Protein AF-A0A8J7WWV4-F1 (afdb_monomer_lite)

Secondary structure (DSSP, 8-state):
--SBSSHHHHHHHHHHHT-SS----PPPSBSSHHHHHHHHHHHHTT----TTEEEEEEEEE-SSGGGGHHHHHHHHHHHHTTT-EEEEEEESSS-HHHHHHHHHHTT-SEEEEEE-SSS--HHIIIIIT-SSTTSHHHHHHHTT-EEEE----GGGSHHHHHHHHHHHHHHHHTS-----

Structure (mmCIF, N/CA/C/O backbone):
data_AF-A0A8J7WWV4-F1
#
_entry.id   AF-A0A8J7WWV4-F1
#
loop_
_atom_site.group_PDB
_atom_site.id
_atom_site.type_symbol
_atom_site.label_atom_id
_atom_site.label_alt_id
_atom_site.label_comp_id
_atom_site.label_asym_id
_atom_site.label_entity_id
_atom_site.label_seq_id
_atom_site.pdbx_PDB_ins_code
_atom_site.Cartn_x
_atom_site.Cartn_y
_atom_site.Cartn_z
_atom_site.occupancy
_atom_site.B_iso_or_equiv
_atom_site.auth_seq_id
_atom_site.auth_comp_id
_atom_site.auth_asym_id
_atom_site.auth_atom_id
_atom_site.pdbx_PDB_model_num
ATOM 1 N N . LEU A 1 1 ? 13.453 -0.220 -6.670 1.00 90.88 1 LEU A N 1
ATOM 2 C CA . LEU A 1 1 ? 12.107 -0.828 -6.636 1.00 90.88 1 LEU A CA 1
ATOM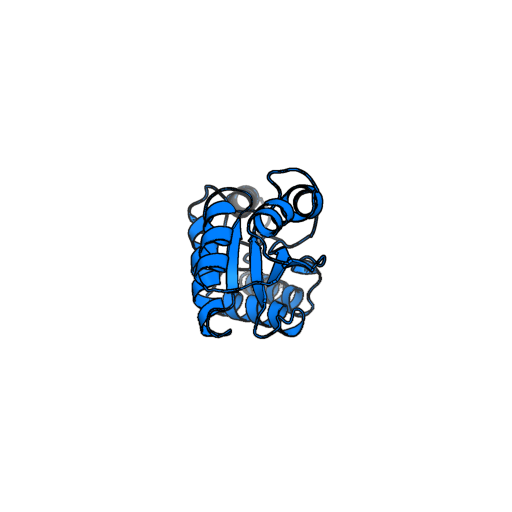 3 C C . LEU A 1 1 ? 11.209 0.203 -5.989 1.00 90.88 1 LEU A C 1
ATOM 5 O O . LEU A 1 1 ? 11.528 0.616 -4.883 1.00 90.88 1 LEU A O 1
ATOM 9 N N . HIS A 1 2 ? 10.194 0.682 -6.698 1.00 94.00 2 HIS A N 1
ATOM 10 C CA . HIS A 1 2 ? 9.292 1.722 -6.204 1.00 94.00 2 HIS A CA 1
ATOM 11 C C . HIS A 1 2 ? 7.876 1.162 -6.137 1.00 94.00 2 HIS A C 1
ATOM 13 O O . HIS A 1 2 ? 7.533 0.260 -6.902 1.00 94.00 2 HIS A O 1
ATOM 19 N N . LEU A 1 3 ? 7.064 1.699 -5.229 1.00 93.19 3 LEU A N 1
ATOM 20 C CA . LEU A 1 3 ? 5.656 1.329 -5.131 1.00 93.19 3 LEU A CA 1
ATOM 21 C C . LEU A 1 3 ? 4.832 1.974 -6.253 1.00 93.19 3 LEU A C 1
ATOM 23 O O . LEU A 1 3 ? 3.992 1.317 -6.847 1.00 93.19 3 LEU A O 1
ATOM 27 N N . VAL A 1 4 ? 5.094 3.245 -6.556 1.00 94.44 4 VAL A N 1
ATOM 28 C CA . VAL A 1 4 ? 4.308 4.069 -7.487 1.00 94.44 4 VAL A CA 1
ATOM 29 C C . VAL A 1 4 ? 5.219 4.878 -8.414 1.00 94.44 4 VAL A C 1
ATOM 31 O O . VAL A 1 4 ? 6.386 5.120 -8.091 1.00 94.44 4 VAL A O 1
ATOM 34 N N . CYS A 1 5 ? 4.674 5.354 -9.536 1.00 94.25 5 CYS A N 1
ATOM 35 C CA . CYS A 1 5 ? 5.305 6.330 -10.436 1.00 94.25 5 CYS A CA 1
ATOM 36 C C . CYS A 1 5 ? 5.295 7.745 -9.819 1.00 94.25 5 CYS A C 1
ATOM 38 O O . CYS A 1 5 ? 4.566 8.633 -10.259 1.00 94.25 5 CYS A O 1
ATOM 40 N N . GLY A 1 6 ? 6.029 7.920 -8.718 1.00 93.44 6 GLY A N 1
ATOM 41 C CA . GLY A 1 6 ? 6.172 9.191 -8.001 1.00 93.44 6 GLY A CA 1
ATOM 42 C C . GLY A 1 6 ? 7.495 9.900 -8.280 1.00 93.44 6 GLY A C 1
ATOM 43 O O . GLY A 1 6 ? 8.278 9.480 -9.129 1.00 93.44 6 GLY A O 1
ATOM 44 N N . HIS A 1 7 ? 7.790 10.928 -7.480 1.00 94.31 7 HIS A N 1
ATOM 45 C CA . HIS A 1 7 ? 9.015 11.725 -7.604 1.00 94.31 7 HIS A CA 1
ATOM 46 C C . HIS A 1 7 ? 10.307 10.899 -7.658 1.00 94.31 7 HIS A C 1
ATOM 48 O O . HIS A 1 7 ? 11.237 11.260 -8.374 1.00 94.31 7 HIS A O 1
ATOM 54 N N . GLU A 1 8 ? 10.397 9.813 -6.892 1.00 92.69 8 GLU A N 1
ATOM 55 C CA . GLU A 1 8 ? 11.581 8.944 -6.863 1.00 92.69 8 GLU A CA 1
ATOM 56 C C . GLU A 1 8 ? 11.767 8.184 -8.181 1.00 92.69 8 GLU A C 1
ATOM 58 O O . GLU A 1 8 ? 12.882 8.089 -8.697 1.00 92.69 8 GLU A O 1
ATOM 63 N N . PHE A 1 9 ? 10.667 7.702 -8.764 1.00 95.31 9 PHE A N 1
ATOM 64 C CA . PHE A 1 9 ? 10.691 7.038 -10.061 1.00 95.31 9 PHE A CA 1
ATOM 65 C C . PHE A 1 9 ? 10.988 8.029 -11.190 1.00 95.31 9 PHE A C 1
ATOM 67 O O . PHE A 1 9 ? 11.812 7.735 -12.052 1.00 95.31 9 PHE A O 1
ATOM 74 N N . ASP A 1 10 ? 10.405 9.228 -11.152 1.00 95.25 10 ASP A N 1
ATOM 75 C CA . ASP A 1 10 ? 10.690 10.276 -12.138 1.00 95.25 10 ASP A CA 1
ATOM 76 C C . ASP A 1 10 ? 12.167 10.684 -12.128 1.00 95.25 10 ASP A C 1
ATOM 78 O O . ASP A 1 10 ? 12.786 10.807 -13.187 1.00 95.25 10 ASP A O 1
ATOM 82 N N . ARG A 1 11 ? 12.772 10.819 -10.937 1.00 95.25 11 ARG A N 1
ATOM 83 C CA . ARG A 1 11 ? 14.217 11.073 -10.805 1.00 95.25 11 ARG A CA 1
ATOM 84 C C . ARG A 1 11 ? 15.043 9.960 -11.442 1.00 95.25 11 ARG A C 1
ATOM 86 O O . ARG A 1 11 ? 15.965 10.259 -12.196 1.00 95.25 11 ARG A O 1
ATOM 93 N N . LEU A 1 12 ? 14.694 8.696 -11.189 1.00 94.44 12 LEU A N 1
ATOM 94 C CA . LEU A 1 12 ? 15.354 7.556 -11.828 1.00 94.44 12 LEU A CA 1
ATOM 95 C C . LEU A 1 12 ? 15.240 7.636 -13.358 1.00 94.44 12 LEU A C 1
ATOM 97 O O . LEU A 1 12 ? 16.230 7.454 -14.065 1.00 94.44 12 LEU A O 1
ATOM 101 N N . VAL A 1 13 ? 14.050 7.934 -13.878 1.00 93.94 13 VAL A N 1
ATOM 102 C CA . VAL A 1 13 ? 13.816 8.088 -15.318 1.00 93.94 13 VAL A CA 1
ATOM 103 C C . VAL A 1 13 ? 14.693 9.204 -15.899 1.00 93.94 13 VAL A C 1
ATOM 105 O O . VAL A 1 13 ? 15.297 9.022 -16.957 1.00 93.94 13 VAL A O 1
ATOM 108 N N . ASP A 1 14 ? 14.811 10.340 -15.216 1.00 94.06 14 ASP A N 1
ATOM 109 C CA . ASP A 1 14 ? 15.635 11.463 -15.666 1.00 94.06 14 ASP A CA 1
ATOM 110 C C . ASP A 1 14 ? 17.142 11.181 -15.597 1.00 94.06 14 ASP A C 1
ATOM 112 O O . ASP A 1 14 ? 17.885 11.573 -16.502 1.00 94.06 14 ASP A O 1
ATOM 116 N N . GLU A 1 15 ? 17.612 10.450 -14.587 1.00 92.38 15 GLU A N 1
ATOM 117 C CA . GLU A 1 15 ? 19.000 9.978 -14.519 1.00 92.38 15 GLU A CA 1
ATOM 118 C C . GLU A 1 15 ? 19.324 9.037 -15.685 1.00 92.38 15 GLU A C 1
ATOM 120 O O . GLU A 1 15 ? 20.340 9.195 -16.368 1.00 92.38 15 GLU A O 1
ATOM 125 N N . VAL A 1 16 ? 18.424 8.095 -15.969 1.00 91.00 16 VAL A N 1
ATOM 126 C CA . VAL A 1 16 ? 18.595 7.108 -17.038 1.00 91.00 16 VAL A CA 1
ATOM 127 C C . VAL A 1 16 ? 18.553 7.754 -18.426 1.00 91.00 16 VAL A C 1
ATOM 129 O O . VAL A 1 16 ? 19.351 7.378 -19.285 1.00 91.00 16 VAL A O 1
ATOM 132 N N . LYS A 1 17 ? 17.716 8.778 -18.654 1.00 88.75 17 LYS A N 1
ATOM 133 C CA . LYS A 1 17 ? 17.697 9.548 -19.919 1.00 88.75 17 LYS A CA 1
ATOM 134 C C . LYS A 1 17 ? 19.054 10.167 -20.265 1.00 88.75 17 LYS A C 1
ATOM 136 O O . LYS A 1 17 ? 19.357 10.351 -21.442 1.00 88.75 17 LYS A O 1
ATOM 141 N N . ASN A 1 18 ? 19.862 10.489 -19.256 1.00 88.50 18 ASN A N 1
ATOM 142 C CA . ASN A 1 18 ? 21.194 11.068 -19.430 1.00 88.50 18 ASN A CA 1
ATOM 143 C C . ASN A 1 18 ? 22.307 10.006 -19.526 1.00 88.50 18 ASN A C 1
ATOM 145 O O . ASN A 1 18 ? 23.484 10.351 -19.660 1.00 88.50 18 ASN A O 1
ATOM 149 N N . CYS A 1 19 ? 21.962 8.717 -19.470 1.00 87.62 19 CYS A N 1
ATOM 150 C CA . CYS A 1 19 ? 22.918 7.623 -19.557 1.00 87.62 19 CYS A CA 1
ATOM 151 C C . CYS A 1 19 ? 23.369 7.388 -21.007 1.00 87.62 19 CYS A C 1
ATOM 153 O O . CYS A 1 19 ? 22.569 7.342 -21.939 1.00 87.62 19 CYS A O 1
ATOM 155 N N . CYS A 1 20 ? 24.674 7.190 -21.208 1.00 88.62 20 CYS A N 1
ATOM 156 C CA . CYS A 1 20 ? 25.243 6.864 -22.520 1.00 88.62 20 CYS A CA 1
ATOM 157 C C . CYS A 1 20 ? 25.004 5.404 -22.941 1.00 88.62 20 CYS A C 1
ATOM 159 O O . CYS A 1 20 ? 25.248 5.041 -24.094 1.00 88.62 20 CYS A O 1
ATOM 161 N N . LEU A 1 21 ? 24.555 4.561 -22.007 1.00 88.31 21 LEU A N 1
ATOM 162 C CA . LEU A 1 21 ? 24.197 3.175 -22.263 1.00 88.31 21 LEU A CA 1
ATOM 163 C C . LEU A 1 21 ? 22.738 3.095 -22.700 1.00 88.31 21 LEU A C 1
ATOM 165 O O . LEU A 1 21 ? 21.866 3.772 -22.156 1.00 88.31 21 LEU A O 1
ATOM 169 N N . ARG A 1 22 ? 22.465 2.203 -23.654 1.00 86.31 22 ARG A N 1
ATOM 170 C CA . ARG A 1 22 ? 21.090 1.828 -23.967 1.00 86.31 22 ARG A CA 1
ATOM 171 C C . ARG A 1 22 ? 20.483 1.153 -22.741 1.00 86.31 22 ARG A C 1
ATOM 173 O O . ARG A 1 22 ? 21.023 0.165 -22.255 1.00 86.31 22 ARG A O 1
ATOM 180 N N . THR A 1 23 ? 19.369 1.690 -22.280 1.00 89.44 23 THR A N 1
ATOM 181 C CA . THR A 1 23 ? 18.697 1.293 -21.047 1.00 89.44 23 THR A CA 1
ATOM 182 C C . THR A 1 23 ? 17.199 1.166 -21.297 1.00 89.44 23 THR A C 1
ATOM 184 O O . THR A 1 23 ? 16.648 1.774 -22.216 1.00 89.44 23 THR A O 1
ATOM 187 N N . SER A 1 24 ? 16.553 0.348 -20.480 1.00 92.50 24 SER A N 1
ATOM 188 C CA . SER A 1 24 ? 15.107 0.265 -20.309 1.00 92.50 24 SER A CA 1
ATOM 189 C C . SER A 1 24 ? 14.827 0.198 -18.810 1.00 92.50 24 SER A C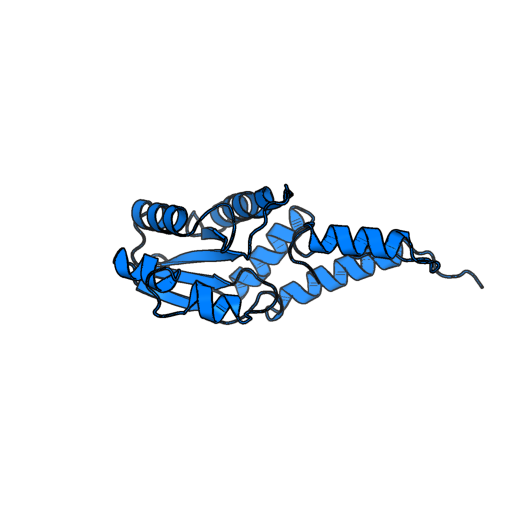 1
ATOM 191 O O . SER A 1 24 ? 15.729 -0.085 -18.017 1.00 92.50 24 SER A O 1
ATOM 193 N N . ILE A 1 25 ? 13.604 0.535 -18.412 1.00 93.44 25 ILE A N 1
ATOM 194 C CA . ILE A 1 25 ? 13.227 0.672 -17.006 1.00 93.44 25 ILE A CA 1
ATOM 195 C C . ILE A 1 25 ? 11.966 -0.155 -16.783 1.00 93.44 25 ILE A C 1
ATOM 197 O O . ILE A 1 25 ? 10.972 0.060 -17.470 1.00 93.44 25 ILE A O 1
ATOM 201 N N . GLY A 1 26 ? 12.023 -1.088 -15.833 1.00 95.75 26 GLY A N 1
ATOM 202 C CA . GLY A 1 26 ? 10.834 -1.784 -15.344 1.00 95.75 26 GLY A CA 1
ATOM 203 C C . GLY A 1 26 ? 9.974 -0.849 -14.497 1.00 95.75 26 GLY A C 1
ATOM 204 O O . GLY A 1 26 ? 10.499 -0.023 -13.744 1.00 95.75 26 GLY A O 1
ATOM 205 N N . LEU A 1 27 ? 8.659 -0.973 -14.637 1.00 96.75 27 LEU A N 1
ATOM 206 C CA . LEU A 1 27 ? 7.691 -0.097 -13.988 1.00 96.75 27 LEU A CA 1
ATOM 207 C C . LEU A 1 27 ? 7.567 -0.388 -12.473 1.00 96.75 27 LEU A C 1
ATOM 209 O O . LEU A 1 27 ? 7.926 -1.481 -12.012 1.00 96.75 27 LEU A O 1
ATOM 213 N N . PRO A 1 28 ? 7.120 0.591 -11.662 1.00 96.44 28 PRO A N 1
ATOM 214 C CA . PRO A 1 28 ? 6.835 0.414 -10.234 1.00 96.44 28 PRO A CA 1
ATOM 215 C C . PRO A 1 28 ? 5.756 -0.637 -9.955 1.00 96.44 28 PRO A C 1
ATOM 217 O O . PRO A 1 28 ? 5.119 -1.132 -10.873 1.00 96.44 28 PRO A O 1
ATOM 220 N N . LEU A 1 29 ? 5.540 -0.968 -8.677 1.00 96.44 29 LEU A N 1
ATOM 221 C CA . LEU A 1 29 ? 4.573 -1.998 -8.282 1.00 96.44 29 LEU A CA 1
ATOM 222 C C . LEU A 1 29 ? 3.143 -1.693 -8.747 1.00 96.44 29 LEU A C 1
ATOM 224 O O . LEU A 1 29 ? 2.431 -2.603 -9.133 1.00 96.44 29 LEU A O 1
ATOM 228 N N . LEU A 1 30 ? 2.713 -0.437 -8.650 1.00 95.31 30 LEU A N 1
ATOM 229 C CA . LEU A 1 30 ? 1.369 0.019 -8.990 1.00 95.31 30 LEU A CA 1
ATOM 230 C C . LEU A 1 30 ? 1.412 0.865 -10.266 1.00 95.31 30 LEU A C 1
ATOM 232 O O . LEU A 1 30 ? 1.381 2.096 -10.195 1.00 95.31 30 LEU A O 1
ATOM 236 N N . ASP A 1 31 ? 1.512 0.207 -11.419 1.00 95.12 31 ASP A N 1
ATOM 237 C CA . ASP A 1 31 ? 1.515 0.872 -12.727 1.00 95.12 31 ASP A CA 1
ATOM 238 C C . ASP A 1 31 ? 0.162 0.742 -13.439 1.00 95.12 31 ASP A C 1
ATOM 240 O O . ASP A 1 31 ? -0.460 1.743 -13.808 1.00 95.12 31 ASP A O 1
ATOM 244 N N . SER A 1 32 ? -0.344 -0.486 -13.555 1.00 95.19 32 SER A N 1
ATOM 245 C CA . SER A 1 32 ? -1.585 -0.800 -14.260 1.00 95.19 32 SER A CA 1
ATOM 246 C C . SER A 1 32 ? -2.676 -1.326 -13.319 1.00 95.19 32 SER A C 1
ATOM 248 O O . SER A 1 32 ? -2.371 -1.853 -12.251 1.00 95.19 32 SER A O 1
ATOM 250 N N . PRO A 1 33 ? -3.971 -1.269 -13.693 1.00 94.25 33 PRO A N 1
ATOM 251 C CA . PRO A 1 33 ? -5.040 -1.863 -12.886 1.00 94.25 33 PRO A CA 1
ATOM 252 C C . PRO A 1 33 ? -4.815 -3.343 -12.541 1.00 94.25 33 PRO A C 1
ATOM 254 O O . PRO A 1 33 ? -5.218 -3.778 -11.463 1.00 94.25 33 PRO A O 1
ATOM 257 N N . ASP A 1 34 ? -4.166 -4.104 -13.425 1.00 95.38 34 ASP A N 1
ATOM 258 C CA . ASP A 1 34 ? -3.855 -5.512 -13.176 1.00 95.38 34 ASP A CA 1
ATOM 259 C C . ASP A 1 34 ? -2.803 -5.659 -12.069 1.00 95.38 34 ASP A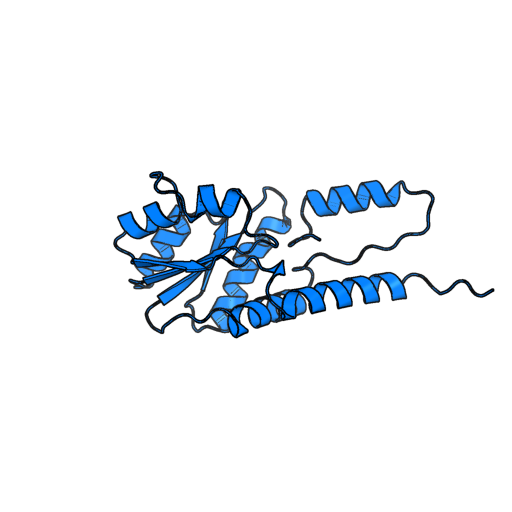 C 1
ATOM 261 O O . ASP A 1 34 ? -2.942 -6.540 -11.220 1.00 95.38 34 ASP A O 1
ATOM 265 N N . ASP A 1 35 ? -1.840 -4.740 -11.976 1.00 96.25 35 ASP A N 1
ATOM 266 C CA . ASP A 1 35 ? -0.843 -4.748 -10.901 1.00 96.25 35 ASP A CA 1
ATOM 267 C C . ASP A 1 35 ? -1.445 -4.382 -9.547 1.00 96.25 35 ASP A C 1
ATOM 269 O O . ASP A 1 35 ? -1.091 -4.972 -8.528 1.00 96.25 35 ASP A O 1
ATOM 273 N N . TYR A 1 36 ? -2.420 -3.464 -9.517 1.00 95.06 36 TYR A N 1
ATOM 274 C CA . TYR A 1 36 ? -3.183 -3.185 -8.296 1.00 95.06 36 TYR A CA 1
ATOM 275 C C . TYR A 1 36 ? -3.896 -4.446 -7.806 1.00 95.06 36 TYR A C 1
ATOM 277 O O . TYR A 1 36 ? -3.856 -4.760 -6.617 1.00 95.06 36 TYR A O 1
ATOM 285 N N . LEU A 1 37 ? -4.540 -5.185 -8.714 1.00 94.06 37 LEU A N 1
ATOM 286 C CA . LEU A 1 37 ? -5.215 -6.435 -8.372 1.00 94.06 37 LEU A CA 1
ATOM 287 C C . LEU A 1 37 ? -4.224 -7.515 -7.936 1.00 94.06 37 LEU A C 1
ATOM 289 O O . LEU A 1 37 ? -4.488 -8.212 -6.957 1.00 94.06 37 LEU A O 1
ATOM 293 N N . ALA A 1 38 ? -3.089 -7.643 -8.622 1.00 95.31 38 ALA A N 1
ATOM 294 C CA . ALA A 1 38 ? -2.045 -8.602 -8.282 1.00 95.31 38 ALA A CA 1
ATOM 295 C C . ALA A 1 38 ? -1.421 -8.294 -6.914 1.00 95.31 38 ALA A C 1
ATOM 297 O O . ALA A 1 38 ? -1.295 -9.194 -6.084 1.00 95.31 38 ALA A O 1
ATOM 298 N N . GLY A 1 39 ? -1.106 -7.026 -6.640 1.00 94.75 39 GLY A N 1
ATOM 299 C CA . GLY A 1 39 ? -0.559 -6.572 -5.364 1.00 94.75 39 GLY A CA 1
ATOM 300 C C . GLY A 1 39 ? -1.543 -6.749 -4.210 1.00 94.75 39 GLY A C 1
ATOM 301 O O . GLY A 1 39 ? -1.171 -7.271 -3.159 1.00 94.75 39 GLY A O 1
ATOM 302 N N . LEU A 1 40 ? -2.818 -6.399 -4.417 1.00 93.50 40 LEU A N 1
ATOM 303 C CA . LEU A 1 40 ? -3.877 -6.669 -3.442 1.00 93.50 40 LEU A CA 1
ATOM 304 C C . LEU A 1 40 ? -4.035 -8.167 -3.198 1.00 93.50 40 LEU A C 1
ATOM 306 O O . LEU A 1 40 ? -4.102 -8.588 -2.051 1.00 93.50 40 LEU A O 1
ATOM 310 N N . LYS A 1 41 ? -4.051 -8.990 -4.248 1.00 93.31 41 LYS A N 1
ATOM 311 C CA . LYS A 1 41 ? -4.139 -10.444 -4.101 1.00 93.31 41 LYS A CA 1
ATOM 312 C C . LYS A 1 41 ? -2.958 -10.994 -3.296 1.00 93.31 41 LYS A C 1
ATOM 314 O O . LYS A 1 41 ? -3.180 -11.749 -2.358 1.00 93.31 41 LYS A O 1
ATOM 319 N N . ALA A 1 42 ? -1.731 -10.594 -3.628 1.00 94.31 42 ALA A N 1
ATOM 320 C CA . ALA A 1 42 ? -0.530 -11.024 -2.915 1.00 94.31 42 ALA A CA 1
ATOM 321 C C . ALA A 1 42 ? -0.577 -10.651 -1.426 1.00 94.31 42 ALA A C 1
ATOM 323 O O . ALA A 1 42 ? -0.143 -11.432 -0.584 1.00 94.31 42 ALA A O 1
ATOM 324 N N . LEU A 1 43 ? -1.139 -9.485 -1.100 1.00 93.25 43 LEU A N 1
ATOM 325 C CA . LEU A 1 43 ? -1.363 -9.078 0.280 1.00 93.25 43 LEU A CA 1
ATOM 326 C C . LEU A 1 43 ? -2.440 -9.917 0.971 1.00 93.25 43 LEU A C 1
ATOM 328 O O . LEU A 1 43 ? -2.222 -10.401 2.078 1.00 93.25 43 LEU A O 1
ATOM 332 N N . LEU A 1 44 ? -3.595 -10.091 0.336 1.00 89.75 44 LEU A N 1
ATOM 333 C CA . LEU A 1 44 ? -4.750 -10.754 0.942 1.00 89.75 44 LEU A CA 1
ATOM 334 C C . LEU A 1 44 ? -4.592 -12.271 1.076 1.00 89.75 44 LEU A C 1
ATOM 336 O O . LEU A 1 44 ? -5.234 -12.866 1.935 1.00 89.75 44 LEU A O 1
ATOM 340 N N . ASP A 1 45 ? -3.721 -12.887 0.276 1.00 91.62 45 ASP A N 1
ATOM 341 C CA . ASP A 1 45 ? -3.337 -14.294 0.439 1.00 91.62 45 ASP A CA 1
ATOM 342 C C . ASP A 1 45 ? -2.519 -14.523 1.731 1.00 91.62 45 ASP A C 1
ATOM 344 O O . ASP A 1 45 ? -2.481 -15.634 2.261 1.00 91.62 45 ASP A O 1
ATOM 348 N N . GLU A 1 46 ? -1.880 -13.476 2.260 1.00 91.62 46 GLU A N 1
ATOM 349 C CA . GLU A 1 46 ? -0.972 -13.539 3.411 1.00 91.62 46 GLU A CA 1
ATOM 350 C C . GLU A 1 46 ? -1.562 -12.894 4.671 1.00 91.62 46 GLU A C 1
ATOM 352 O O . GLU A 1 46 ? -1.334 -13.369 5.788 1.00 91.62 46 GLU A O 1
ATOM 357 N N . VAL A 1 47 ? -2.328 -11.814 4.510 1.00 89.62 47 VAL A N 1
ATOM 358 C CA . VAL A 1 47 ? -2.893 -11.014 5.597 1.00 89.62 47 VAL A CA 1
ATOM 359 C C . VAL A 1 47 ? -4.407 -11.145 5.590 1.00 89.62 47 VAL A C 1
ATOM 361 O O . VAL A 1 47 ? -5.105 -10.634 4.718 1.00 89.62 47 VAL A O 1
ATOM 364 N N . HIS A 1 48 ? -4.918 -11.814 6.619 1.00 85.62 48 HIS A N 1
ATOM 365 C CA . HIS A 1 48 ? -6.339 -12.086 6.775 1.00 85.62 48 HIS A CA 1
ATOM 366 C C . HIS A 1 48 ? -6.918 -11.189 7.865 1.00 85.62 48 HIS A C 1
ATOM 368 O O . HIS A 1 48 ? -6.351 -11.121 8.958 1.00 85.62 48 HIS A O 1
ATOM 374 N N . ALA A 1 49 ? -8.041 -10.534 7.576 1.00 85.12 49 ALA A N 1
ATOM 375 C CA . ALA A 1 49 ? -8.841 -9.811 8.559 1.00 85.12 49 ALA A CA 1
ATOM 376 C C . ALA A 1 49 ? -10.016 -10.681 9.033 1.00 85.12 49 ALA A C 1
ATOM 378 O O . ALA A 1 49 ? -10.568 -11.465 8.256 1.00 85.12 49 ALA A O 1
ATOM 379 N N . ALA A 1 50 ? -10.381 -10.567 10.311 1.00 87.12 50 ALA A N 1
ATOM 380 C CA . ALA A 1 50 ? -11.637 -11.125 10.817 1.00 87.12 50 ALA A CA 1
ATOM 381 C C . ALA A 1 50 ? -12.851 -10.321 10.303 1.00 87.12 50 ALA A C 1
ATOM 383 O O . ALA A 1 50 ? -12.698 -9.178 9.893 1.00 87.12 50 ALA A O 1
ATOM 384 N N . GLU A 1 51 ? -14.064 -10.887 10.363 1.00 84.44 51 GLU A N 1
ATOM 385 C CA . GLU A 1 51 ? -15.288 -10.215 9.870 1.00 84.44 51 GLU A CA 1
ATOM 386 C C . GLU A 1 51 ? -15.585 -8.871 10.566 1.00 84.44 51 GLU A C 1
ATOM 388 O O . GLU A 1 51 ? -16.232 -8.000 9.988 1.00 84.44 51 GLU A O 1
ATOM 393 N N . ASP A 1 52 ? -15.139 -8.705 11.813 1.00 88.81 52 ASP A N 1
ATOM 394 C CA . ASP A 1 52 ? -15.299 -7.497 12.628 1.00 88.81 52 ASP A CA 1
ATOM 395 C C . ASP A 1 52 ? -14.035 -6.616 12.668 1.00 88.81 52 ASP A C 1
ATOM 397 O O . ASP A 1 52 ? -13.951 -5.680 13.472 1.00 88.81 52 ASP A O 1
ATOM 401 N N . GLU A 1 53 ? -13.055 -6.906 11.808 1.00 94.62 53 GLU A N 1
ATOM 402 C CA . GLU A 1 53 ? -11.754 -6.245 11.756 1.00 94.62 53 GLU A CA 1
ATOM 403 C C . GLU A 1 53 ? -11.554 -5.519 10.420 1.00 94.62 53 GLU A C 1
ATOM 405 O O . GLU A 1 53 ? -11.595 -6.116 9.346 1.00 94.62 53 GLU A O 1
ATOM 410 N N . ALA A 1 54 ? -11.295 -4.213 10.483 1.00 96.69 54 ALA A N 1
ATOM 411 C CA . ALA A 1 54 ? -10.899 -3.442 9.311 1.00 96.69 54 ALA A CA 1
ATOM 412 C C . ALA A 1 54 ? -9.433 -3.715 8.947 1.00 96.69 54 ALA A C 1
ATOM 414 O O . ALA A 1 54 ? -8.579 -3.831 9.825 1.00 96.69 54 ALA A O 1
ATOM 415 N N . LEU A 1 55 ? -9.117 -3.741 7.654 1.00 96.00 55 LEU A N 1
ATOM 416 C CA . LEU A 1 55 ? -7.742 -3.74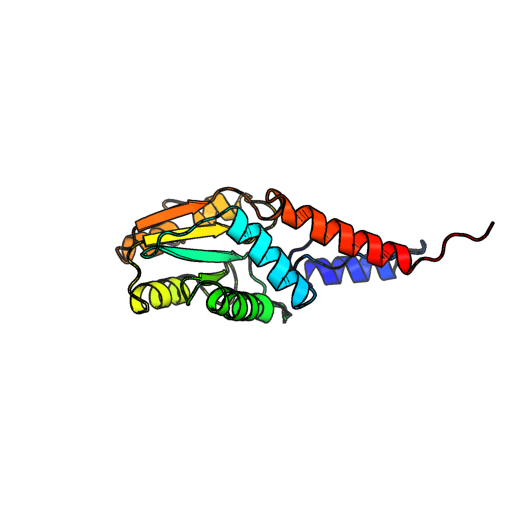8 7.158 1.00 96.00 55 LEU A CA 1
ATOM 417 C C . LEU A 1 55 ? -7.368 -2.328 6.730 1.00 96.00 55 LEU A C 1
ATOM 419 O O . LEU A 1 55 ? -7.956 -1.800 5.787 1.00 96.00 55 LEU A O 1
ATOM 423 N N . VAL A 1 56 ? -6.399 -1.710 7.398 1.00 96.31 56 VAL A N 1
ATOM 424 C CA . VAL A 1 56 ? -5.924 -0.363 7.054 1.00 96.31 56 VAL A CA 1
ATOM 425 C C . VAL A 1 56 ? -4.541 -0.472 6.437 1.00 96.31 56 VAL A C 1
ATOM 427 O O . VAL A 1 56 ? -3.576 -0.838 7.107 1.00 96.31 56 VAL A O 1
ATOM 430 N N . LEU A 1 57 ? -4.453 -0.162 5.147 1.00 95.25 57 LEU A N 1
ATOM 431 C CA . LEU A 1 57 ? -3.203 -0.136 4.400 1.00 95.25 57 LEU A CA 1
ATOM 432 C C . LEU A 1 57 ? -2.583 1.253 4.538 1.00 95.25 57 LEU A C 1
ATOM 434 O O . LEU A 1 57 ? -3.190 2.240 4.125 1.00 95.25 57 LEU A O 1
ATOM 438 N N . VAL A 1 58 ? -1.381 1.333 5.099 1.00 94.12 58 VAL A N 1
ATOM 439 C CA . VAL A 1 58 ? -0.693 2.606 5.331 1.00 94.12 58 VAL A CA 1
ATOM 440 C C . VAL A 1 58 ? 0.475 2.738 4.366 1.00 94.12 58 VAL A C 1
ATOM 442 O O . VAL A 1 58 ? 1.497 2.065 4.505 1.00 94.12 58 VAL A O 1
ATOM 445 N N . GLY A 1 59 ? 0.304 3.579 3.352 1.00 92.44 59 GLY A N 1
ATOM 446 C CA . GLY A 1 59 ? 1.371 3.956 2.433 1.00 92.44 59 GLY A CA 1
ATOM 447 C C . GLY A 1 59 ? 2.243 5.075 2.997 1.00 92.44 59 GLY A C 1
ATOM 448 O O . GLY A 1 59 ? 1.873 5.753 3.951 1.00 92.44 59 GLY A O 1
ATOM 449 N N . HIS A 1 60 ? 3.384 5.326 2.359 1.00 88.81 60 HIS A N 1
ATOM 450 C CA . HIS A 1 60 ? 4.175 6.520 2.669 1.00 88.81 60 HIS A CA 1
ATOM 451 C C . HIS A 1 60 ? 3.407 7.794 2.290 1.00 88.81 60 HIS A C 1
ATOM 453 O O . HIS A 1 60 ? 3.342 8.740 3.061 1.00 88.81 60 HIS A O 1
ATOM 459 N N . GLY A 1 61 ? 2.767 7.785 1.116 1.00 87.94 61 GLY A N 1
ATOM 460 C CA . GLY A 1 61 ? 2.145 8.977 0.552 1.00 87.94 61 GLY A CA 1
ATOM 461 C C . GLY A 1 61 ? 3.130 9.893 -0.173 1.00 87.94 61 GLY A C 1
ATOM 462 O O . GLY A 1 61 ? 4.326 9.605 -0.251 1.00 87.94 61 GLY A O 1
ATOM 463 N N . THR A 1 62 ? 2.604 10.917 -0.844 1.00 90.31 62 THR A N 1
ATOM 464 C CA . THR A 1 62 ? 3.383 11.836 -1.689 1.00 90.31 62 THR A CA 1
ATOM 465 C C . THR A 1 62 ? 2.562 13.075 -2.055 1.00 90.31 62 THR A C 1
ATOM 467 O O . THR A 1 62 ? 1.341 13.000 -2.179 1.00 90.31 62 THR A O 1
ATOM 470 N N . ASP A 1 63 ? 3.234 14.201 -2.290 1.00 92.06 63 ASP A N 1
ATOM 471 C CA . ASP A 1 63 ? 2.681 15.410 -2.912 1.00 92.06 63 ASP A CA 1
ATOM 472 C C . ASP A 1 63 ? 2.636 15.337 -4.454 1.00 92.06 63 ASP A C 1
ATOM 474 O O . ASP A 1 63 ? 2.039 16.192 -5.114 1.00 92.06 63 ASP A O 1
ATOM 478 N N . HIS A 1 64 ? 3.219 14.290 -5.046 1.00 94.50 64 HIS A N 1
ATOM 479 C CA . HIS A 1 64 ? 3.134 14.014 -6.474 1.00 94.50 64 HIS A CA 1
ATOM 480 C C . HIS A 1 64 ? 1.699 13.668 -6.894 1.00 94.50 64 HIS A C 1
ATOM 482 O O . HIS A 1 64 ? 0.947 13.055 -6.140 1.00 94.50 64 HIS A O 1
ATOM 488 N N . ALA A 1 65 ? 1.324 13.948 -8.149 1.00 92.25 65 ALA A N 1
ATOM 489 C CA . ALA A 1 65 ? -0.019 13.664 -8.678 1.00 92.25 65 ALA A CA 1
ATOM 490 C C . ALA A 1 65 ? -0.443 12.183 -8.561 1.00 92.25 65 ALA A C 1
ATOM 492 O O . ALA A 1 65 ? -1.635 11.874 -8.569 1.00 92.25 65 ALA A O 1
ATOM 493 N N . ILE A 1 66 ? 0.527 11.274 -8.409 1.00 92.81 66 ILE A N 1
ATOM 494 C CA . ILE A 1 66 ? 0.288 9.848 -8.172 1.00 92.81 66 ILE A CA 1
ATOM 495 C C . ILE A 1 66 ? -0.297 9.547 -6.783 1.00 92.81 66 ILE A C 1
ATOM 497 O O . ILE A 1 66 ? -0.652 8.402 -6.532 1.00 92.81 66 ILE A O 1
ATOM 501 N N . TRP A 1 67 ? -0.475 10.537 -5.897 1.00 92.75 67 TRP A N 1
ATOM 502 C CA . TRP A 1 67 ? -1.224 10.373 -4.642 1.00 92.75 67 TRP A CA 1
ATOM 503 C C . TRP A 1 67 ? -2.606 9.733 -4.872 1.00 92.75 67 TRP A C 1
ATOM 505 O O . TRP A 1 67 ? -3.084 8.958 -4.048 1.00 92.75 67 TRP A O 1
ATOM 515 N N . ALA A 1 68 ? -3.220 9.971 -6.040 1.00 94.62 68 ALA A N 1
ATOM 516 C CA . ALA A 1 68 ? -4.491 9.367 -6.440 1.00 94.62 68 ALA A CA 1
ATOM 517 C C . ALA A 1 68 ? -4.454 7.823 -6.504 1.00 94.62 68 ALA A C 1
ATOM 519 O O . ALA A 1 68 ? -5.507 7.182 -6.496 1.00 94.62 68 ALA A O 1
ATOM 520 N N . ALA A 1 69 ? -3.262 7.219 -6.523 1.00 94.69 69 ALA A N 1
ATOM 521 C CA . ALA A 1 69 ? -3.071 5.781 -6.408 1.00 94.69 69 ALA A CA 1
ATOM 522 C C . ALA A 1 69 ? -3.653 5.212 -5.107 1.00 94.69 69 ALA A C 1
ATOM 524 O O . ALA A 1 69 ? -4.225 4.127 -5.147 1.00 94.69 69 ALA A O 1
ATOM 525 N N . TYR A 1 70 ? -3.553 5.922 -3.978 1.00 95.31 70 TYR A N 1
ATOM 526 C CA . TYR A 1 70 ? -4.002 5.399 -2.682 1.00 95.31 70 TYR A CA 1
ATOM 527 C C . TYR A 1 70 ? -5.539 5.309 -2.582 1.00 95.31 70 TYR A C 1
ATOM 529 O O . TYR A 1 70 ? -6.045 4.222 -2.293 1.00 95.31 70 TYR A O 1
ATOM 537 N N . PRO A 1 71 ? -6.323 6.350 -2.937 1.00 94.56 71 PRO A N 1
ATOM 538 C CA . PRO A 1 71 ? -7.780 6.211 -3.031 1.00 94.56 71 PRO A CA 1
ATOM 539 C C . PRO A 1 71 ? -8.235 5.202 -4.096 1.00 94.56 71 PRO A C 1
ATOM 541 O O . PRO A 1 71 ? -9.242 4.514 -3.914 1.00 94.56 71 PRO A O 1
ATOM 544 N N . ALA A 1 72 ? -7.512 5.094 -5.219 1.00 94.44 72 ALA A N 1
ATOM 545 C CA . ALA A 1 72 ? -7.811 4.094 -6.244 1.00 94.44 72 ALA A CA 1
ATOM 546 C C . ALA A 1 72 ? -7.617 2.668 -5.704 1.00 94.44 72 ALA A C 1
ATOM 548 O O . ALA A 1 72 ? -8.505 1.827 -5.872 1.00 94.44 72 ALA A O 1
ATOM 549 N N . LEU A 1 73 ? -6.509 2.428 -4.993 1.00 94.81 73 LEU A N 1
ATOM 550 C CA . LEU A 1 73 ? -6.222 1.173 -4.304 1.00 94.81 73 LEU A CA 1
ATOM 551 C C . LEU A 1 73 ? -7.340 0.823 -3.321 1.00 94.81 73 LEU A C 1
ATOM 553 O O . LEU A 1 73 ? -7.845 -0.297 -3.362 1.00 94.81 73 LEU A O 1
ATOM 557 N N . GLU A 1 74 ? -7.785 1.782 -2.503 1.00 95.50 74 GLU A N 1
ATOM 558 C CA . GLU A 1 74 ? -8.894 1.567 -1.571 1.00 95.50 74 GLU A CA 1
ATOM 559 C C . GLU A 1 74 ? -10.171 1.153 -2.305 1.00 95.50 74 GLU A C 1
ATOM 561 O O . GLU A 1 74 ? -10.799 0.147 -1.971 1.00 95.50 74 GLU A O 1
ATOM 566 N N . SER A 1 75 ? -10.548 1.905 -3.343 1.00 94.62 75 SER A N 1
ATOM 567 C CA . SER A 1 75 ? -11.759 1.637 -4.118 1.00 94.62 75 SER A CA 1
ATOM 568 C C . SER A 1 75 ? -11.742 0.242 -4.746 1.00 94.62 75 SER A C 1
ATOM 570 O O . SER A 1 75 ? -12.766 -0.447 -4.768 1.00 94.62 75 SER A O 1
ATOM 572 N N . MET A 1 76 ? -10.585 -0.193 -5.249 1.00 93.56 76 MET A N 1
ATOM 573 C CA . MET A 1 76 ? -10.405 -1.536 -5.794 1.00 93.56 76 MET A CA 1
ATOM 574 C C . MET A 1 76 ? -10.480 -2.587 -4.684 1.00 93.56 76 MET A C 1
ATOM 576 O O . MET A 1 76 ? -11.274 -3.520 -4.788 1.00 93.56 76 MET A O 1
ATOM 580 N N . ALA A 1 77 ? -9.757 -2.401 -3.581 1.00 92.12 77 ALA A N 1
ATOM 581 C CA . ALA A 1 77 ? -9.724 -3.342 -2.466 1.00 92.12 77 ALA A CA 1
ATOM 582 C C . ALA A 1 77 ? -11.102 -3.547 -1.815 1.00 92.12 77 ALA A C 1
ATOM 584 O O . ALA A 1 77 ? -11.529 -4.683 -1.596 1.00 92.12 77 ALA A O 1
ATOM 585 N N . ARG A 1 78 ? -11.859 -2.466 -1.586 1.00 91.25 78 ARG A N 1
ATOM 586 C CA . ARG A 1 78 ? -13.214 -2.532 -1.013 1.00 91.25 78 ARG A CA 1
ATOM 587 C C . ARG A 1 78 ? -14.180 -3.354 -1.863 1.00 91.25 78 ARG A C 1
ATOM 589 O O . ARG A 1 78 ? -15.054 -4.011 -1.299 1.00 91.25 78 ARG A O 1
ATOM 596 N N . LYS A 1 79 ? -14.024 -3.363 -3.194 1.00 87.81 79 LYS A N 1
ATOM 597 C CA . LYS A 1 79 ? -14.838 -4.213 -4.085 1.00 87.81 79 LYS A CA 1
ATOM 598 C C . LYS A 1 79 ? -14.562 -5.702 -3.875 1.00 87.81 79 LYS A C 1
ATOM 600 O O . LYS A 1 79 ? -15.480 -6.498 -4.044 1.00 87.81 79 LYS A O 1
ATOM 605 N N . HIS A 1 80 ? -13.337 -6.068 -3.495 1.00 80.62 80 HIS A N 1
ATOM 606 C CA . HIS A 1 80 ? -12.935 -7.457 -3.264 1.00 80.62 80 HIS A CA 1
ATOM 607 C C . HIS A 1 80 ? -13.210 -7.945 -1.834 1.00 80.62 80 HIS A C 1
ATOM 609 O O . HIS A 1 80 ? -13.535 -9.114 -1.659 1.00 80.62 80 HIS A O 1
ATOM 615 N N . LEU A 1 81 ? -13.144 -7.065 -0.827 1.00 76.94 81 LEU A N 1
ATOM 616 C CA . LEU A 1 81 ? -13.303 -7.417 0.595 1.00 76.94 81 LEU A CA 1
ATOM 617 C C . LEU A 1 81 ? -14.578 -6.875 1.257 1.00 76.94 81 LEU A C 1
ATOM 619 O O . LEU A 1 81 ? -14.611 -6.635 2.465 1.00 76.94 81 LEU A O 1
ATOM 623 N N . HIS A 1 82 ? -15.644 -6.674 0.482 1.00 78.06 82 HIS A N 1
ATOM 624 C CA . HIS A 1 82 ? -16.942 -6.215 0.998 1.00 78.06 82 HIS A CA 1
ATOM 625 C C . HIS A 1 82 ? -16.855 -4.932 1.856 1.00 78.06 82 HIS A C 1
ATOM 627 O O . HIS A 1 82 ? -17.610 -4.760 2.807 1.00 78.06 82 HIS A O 1
ATOM 633 N N . GLY A 1 83 ? -15.939 -4.020 1.517 1.00 80.94 83 GLY A N 1
ATOM 634 C CA . GLY A 1 83 ? -15.800 -2.721 2.184 1.00 80.94 83 GLY A CA 1
ATOM 635 C C . GLY A 1 83 ? -14.910 -2.673 3.432 1.00 80.94 83 GLY A C 1
ATOM 636 O O . GLY A 1 83 ? -14.759 -1.584 3.976 1.00 80.94 83 GLY A O 1
ATOM 637 N N . GLN A 1 84 ? -14.287 -3.783 3.847 1.00 91.81 84 GLN A N 1
ATOM 638 C CA . GLN A 1 84 ? -13.447 -3.863 5.062 1.00 91.81 84 GLN A CA 1
ATOM 639 C C . GLN A 1 84 ? -12.060 -3.205 4.937 1.00 91.81 84 GLN A C 1
ATOM 641 O O . GLN A 1 84 ? -11.332 -3.130 5.923 1.00 91.81 84 GLN A O 1
ATOM 646 N N . VAL A 1 85 ? -11.671 -2.749 3.742 1.00 95.38 85 VAL A N 1
ATOM 647 C CA . VAL A 1 85 ? -10.344 -2.166 3.491 1.00 95.38 85 VAL A CA 1
ATOM 648 C C . VAL A 1 85 ? -10.414 -0.651 3.463 1.00 95.38 85 VAL A C 1
ATOM 650 O O . VAL A 1 85 ? -11.299 -0.082 2.826 1.00 95.38 85 VAL A O 1
ATOM 653 N N . PHE A 1 86 ? -9.436 -0.029 4.103 1.00 96.75 86 PHE A N 1
ATOM 654 C CA . PHE A 1 86 ? -9.205 1.405 4.126 1.00 96.75 86 PHE A CA 1
ATOM 655 C C . PHE A 1 86 ? -7.744 1.659 3.760 1.00 96.75 86 PHE A C 1
ATOM 657 O O . PHE A 1 86 ? -6.882 0.815 4.018 1.00 96.75 86 PHE A O 1
ATOM 664 N N . VAL A 1 87 ? -7.454 2.799 3.147 1.00 96.69 87 VAL A N 1
ATOM 665 C CA . VAL A 1 87 ? -6.092 3.183 2.778 1.00 96.69 87 VAL A CA 1
ATOM 666 C C . VAL A 1 87 ? -5.825 4.588 3.278 1.00 96.69 87 VAL A C 1
ATOM 668 O O . VAL A 1 87 ? -6.591 5.509 3.011 1.00 96.69 87 VAL A O 1
ATOM 671 N N . GLY A 1 88 ? -4.702 4.756 3.961 1.00 95.69 88 GLY A N 1
ATOM 672 C CA . GLY A 1 88 ? -4.182 6.067 4.305 1.00 95.69 88 GLY A CA 1
ATOM 673 C C . GLY A 1 88 ? -2.691 6.161 4.069 1.00 95.69 88 GLY A C 1
ATOM 674 O O . GLY A 1 88 ? -2.040 5.215 3.616 1.00 95.69 88 GLY A O 1
ATOM 675 N N . THR A 1 89 ? -2.160 7.335 4.354 1.00 93.31 89 THR A N 1
ATOM 676 C CA . THR A 1 89 ? -0.767 7.676 4.110 1.00 93.31 89 THR A CA 1
ATOM 677 C C . THR A 1 89 ? -0.155 8.348 5.325 1.00 93.31 89 THR A C 1
ATOM 679 O O . THR A 1 89 ? -0.845 9.090 6.019 1.00 93.31 89 THR A O 1
ATOM 682 N N . VAL A 1 90 ? 1.137 8.117 5.558 1.00 89.12 90 VAL A N 1
ATOM 683 C CA . VAL A 1 90 ? 1.914 8.882 6.548 1.00 89.12 90 VAL A CA 1
ATOM 684 C C . VAL A 1 90 ? 1.972 10.358 6.144 1.00 89.12 90 VAL A C 1
ATOM 686 O O . VAL A 1 90 ? 1.758 11.237 6.970 1.00 89.12 90 VAL A O 1
ATOM 689 N N . GLU A 1 91 ? 2.185 10.634 4.855 1.00 85.94 91 GLU A N 1
ATOM 690 C CA . GLU A 1 91 ? 2.263 11.986 4.310 1.00 85.94 91 GLU A CA 1
ATOM 691 C C . GLU A 1 91 ? 1.231 12.219 3.201 1.00 85.94 91 GLU A C 1
ATOM 693 O O . GLU A 1 91 ? 1.163 11.495 2.209 1.00 85.94 91 GLU A O 1
ATOM 698 N N . GLY A 1 92 ? 0.460 13.298 3.301 1.00 87.31 92 GLY A N 1
ATOM 699 C CA . GLY A 1 92 ? -0.528 13.648 2.282 1.00 87.31 92 GLY A CA 1
ATOM 700 C C . GLY A 1 92 ? -1.876 12.978 2.530 1.00 87.31 92 GLY A C 1
ATOM 701 O O . GLY A 1 92 ? -2.327 12.907 3.663 1.00 87.31 92 GLY A O 1
ATOM 702 N N . CYS A 1 93 ? -2.566 12.564 1.468 1.00 88.31 93 CYS A N 1
ATOM 703 C CA . CYS A 1 93 ? -3.983 12.205 1.536 1.00 88.31 93 CYS A CA 1
ATOM 704 C C . CYS A 1 93 ? -4.240 10.772 1.037 1.00 88.31 93 CYS A C 1
ATOM 706 O O . CYS A 1 93 ? -3.792 10.446 -0.072 1.00 88.31 93 CYS A O 1
ATOM 708 N N . PRO A 1 94 ? -5.037 9.953 1.760 1.00 91.94 94 PRO A N 1
ATOM 709 C CA . PRO A 1 94 ? -5.776 10.277 2.999 1.00 91.94 94 PRO A CA 1
ATOM 710 C C . PRO A 1 94 ? -4.937 10.276 4.294 1.00 91.94 94 PRO A C 1
ATOM 712 O O . PRO A 1 94 ? -4.139 9.368 4.513 1.00 91.94 94 PRO A O 1
ATOM 715 N N . GLU A 1 95 ? -5.175 11.259 5.169 1.00 93.12 95 GLU A N 1
ATOM 716 C CA . GLU A 1 95 ? -4.521 11.407 6.486 1.00 93.12 95 GLU A CA 1
ATOM 717 C C . GLU A 1 95 ? -5.094 10.428 7.530 1.00 93.12 95 GLU A C 1
ATOM 719 O O . GLU A 1 95 ? -6.241 9.979 7.420 1.00 93.12 95 GLU A O 1
ATOM 724 N N . ALA A 1 96 ? -4.312 10.119 8.569 1.00 93.75 96 ALA A N 1
ATOM 725 C CA . ALA A 1 96 ? -4.651 9.115 9.578 1.00 93.75 96 ALA A CA 1
ATOM 726 C C . ALA A 1 96 ? -5.983 9.393 10.290 1.00 93.75 96 ALA A C 1
ATOM 728 O O . ALA A 1 96 ? -6.813 8.495 10.430 1.00 93.75 96 ALA A O 1
ATOM 729 N N . GLU A 1 97 ? -6.240 10.638 10.682 1.00 93.88 97 GLU A N 1
ATOM 730 C CA . GLU A 1 97 ? -7.444 11.043 11.408 1.00 93.88 97 GLU A CA 1
ATOM 731 C C . GLU A 1 97 ? -8.714 10.822 10.586 1.00 93.88 97 GLU A C 1
ATOM 733 O O . GLU A 1 97 ? -9.748 10.432 11.135 1.00 93.88 97 GLU A O 1
ATOM 738 N N . VAL A 1 98 ? -8.639 11.046 9.270 1.00 95.88 98 VAL A N 1
ATOM 739 C CA . VAL A 1 98 ? -9.755 10.799 8.348 1.00 95.88 98 VAL A CA 1
ATOM 740 C C . VAL A 1 98 ? -10.032 9.302 8.273 1.00 95.88 98 VAL A C 1
ATOM 742 O O . VAL A 1 98 ? -11.174 8.879 8.447 1.00 95.88 98 VAL A O 1
ATOM 745 N N . VAL A 1 99 ? -8.986 8.488 8.109 1.00 97.19 99 VAL A N 1
ATOM 746 C CA . VAL A 1 99 ? -9.130 7.028 8.045 1.00 97.19 99 VAL A CA 1
ATOM 747 C C . VAL A 1 99 ? -9.678 6.457 9.355 1.00 97.19 99 VAL A C 1
ATOM 749 O O . VAL A 1 99 ? -10.561 5.599 9.327 1.00 97.19 99 VAL A O 1
ATOM 752 N N . VAL A 1 100 ? -9.214 6.946 10.508 1.00 97.00 100 VAL A N 1
ATOM 753 C CA . VAL A 1 100 ? -9.718 6.524 11.825 1.00 97.00 100 VAL A CA 1
ATOM 754 C C . VAL A 1 100 ? -11.212 6.826 11.953 1.00 97.00 100 VAL A C 1
ATOM 756 O O . VAL A 1 100 ? -11.982 5.953 12.361 1.00 97.00 100 VAL A O 1
ATOM 759 N N . GLN A 1 101 ? -11.646 8.028 11.563 1.00 96.94 101 GLN A N 1
ATOM 760 C CA . GLN A 1 101 ? -13.065 8.394 11.571 1.00 96.94 101 GLN A CA 1
ATOM 761 C C . GLN A 1 101 ? -13.889 7.495 10.646 1.00 96.94 101 GLN A C 1
ATOM 763 O O . GLN A 1 101 ? -14.938 7.001 11.064 1.00 96.94 101 GLN A O 1
ATOM 768 N N . ASP A 1 102 ? -13.400 7.228 9.436 1.00 96.62 102 ASP A N 1
ATOM 769 C CA . ASP A 1 102 ? -14.090 6.384 8.461 1.00 96.62 102 ASP A CA 1
ATOM 770 C C . ASP A 1 102 ? -14.245 4.936 8.953 1.00 96.62 102 ASP A C 1
ATOM 772 O O . ASP A 1 102 ? -15.311 4.336 8.790 1.00 96.62 102 ASP A O 1
ATOM 776 N N . VAL A 1 103 ? -13.221 4.374 9.604 1.00 96.75 103 VAL A N 1
ATOM 777 C CA . VAL A 1 103 ? -13.276 3.031 10.208 1.00 96.75 103 VAL A CA 1
ATOM 778 C C . VAL A 1 103 ? -14.301 2.981 11.345 1.00 96.75 103 VAL A C 1
ATOM 780 O O . VAL A 1 103 ? -15.124 2.061 11.397 1.00 96.75 103 VAL A O 1
ATOM 783 N N . VAL A 1 104 ? -14.302 3.984 12.229 1.00 96.25 104 VAL A N 1
ATOM 784 C CA . VAL A 1 104 ? -15.254 4.072 13.348 1.00 96.25 104 VAL A CA 1
ATOM 785 C C . VAL A 1 104 ? -16.686 4.240 12.839 1.00 96.25 104 VAL A C 1
ATOM 787 O O . VAL A 1 104 ? -17.600 3.575 13.328 1.00 96.25 104 VAL A O 1
ATOM 790 N N . TRP A 1 105 ? -16.908 5.087 11.832 1.00 96.31 105 TRP A N 1
ATOM 791 C CA . TRP A 1 105 ? -18.225 5.284 11.219 1.00 96.31 105 TRP A CA 1
ATOM 792 C C . TRP A 1 105 ? -18.730 4.054 10.473 1.00 96.31 105 TRP A C 1
ATOM 794 O O . TRP A 1 105 ? -19.936 3.800 10.467 1.00 96.31 105 TRP A O 1
ATOM 804 N N . ALA A 1 106 ? -17.828 3.265 9.892 1.00 95.00 106 ALA A N 1
ATOM 805 C CA . ALA A 1 106 ? -18.165 1.972 9.312 1.00 95.00 106 ALA A CA 1
ATOM 806 C C . ALA A 1 106 ? -18.515 0.906 10.372 1.00 95.00 106 ALA A C 1
ATOM 808 O O . ALA A 1 106 ? -19.051 -0.144 10.020 1.00 95.00 106 ALA A O 1
ATOM 809 N N . GLY A 1 107 ? -18.283 1.184 11.661 1.00 95.31 107 GLY A N 1
ATOM 810 C CA . GLY A 1 107 ? -18.702 0.342 12.782 1.00 95.31 107 GLY A CA 1
ATOM 811 C C . GLY A 1 107 ? -17.692 -0.731 13.187 1.00 95.31 107 GLY A C 1
ATOM 812 O O . GLY A 1 107 ? -18.054 -1.647 13.927 1.00 95.31 107 GLY A O 1
ATOM 813 N N . PHE A 1 108 ? -16.443 -0.636 12.727 1.00 96.00 108 PHE A N 1
ATOM 814 C CA . PHE A 1 108 ? -15.391 -1.562 13.136 1.00 96.00 108 PHE A CA 1
ATOM 815 C C . PHE A 1 108 ? -14.876 -1.231 14.538 1.00 96.00 108 PHE A C 1
ATOM 817 O O . PHE A 1 108 ? -14.656 -0.075 14.891 1.00 96.00 108 PHE A O 1
ATOM 824 N N . SER A 1 109 ? -14.660 -2.277 15.335 1.00 94.31 109 SER A N 1
ATOM 825 C CA . SER A 1 109 ? -14.098 -2.176 16.693 1.00 94.31 109 SER A CA 1
ATOM 826 C C . SER A 1 109 ? -12.681 -2.741 16.796 1.00 94.31 109 SER A C 1
ATOM 828 O O . SER A 1 109 ? -12.040 -2.648 17.844 1.00 94.31 109 SER A O 1
ATOM 830 N N . ARG A 1 110 ? -12.186 -3.321 15.698 1.00 96.81 110 ARG A N 1
ATOM 831 C CA . ARG A 1 110 ? -10.848 -3.884 15.550 1.00 96.81 110 ARG A CA 1
ATOM 832 C C . ARG A 1 110 ? -10.265 -3.421 14.222 1.00 96.81 110 ARG A C 1
ATOM 834 O O . ARG A 1 110 ? -10.995 -3.274 13.241 1.00 96.81 110 ARG A O 1
ATOM 841 N N . VAL A 1 111 ? -8.955 -3.235 14.186 1.00 96.88 111 VAL A N 1
ATOM 842 C CA . VAL A 1 111 ? -8.218 -2.875 12.981 1.00 96.88 111 VAL A CA 1
ATOM 843 C C . VAL A 1 111 ? -6.905 -3.645 12.911 1.00 96.88 111 VAL A C 1
ATOM 845 O O . VAL A 1 111 ? -6.210 -3.793 13.915 1.00 96.88 111 VAL A O 1
ATOM 848 N N . CYS A 1 112 ? -6.548 -4.108 11.718 1.00 95.50 112 CYS A N 1
ATOM 849 C CA . CYS A 1 112 ? -5.203 -4.546 11.387 1.00 95.50 112 CYS A CA 1
ATOM 850 C C . CYS A 1 112 ? -4.519 -3.457 10.555 1.00 95.50 112 CYS A C 1
ATOM 852 O O . CYS A 1 112 ? -4.914 -3.215 9.412 1.00 95.50 112 CYS A O 1
ATOM 854 N N . LEU A 1 113 ? -3.497 -2.813 11.120 1.00 94.56 113 LEU A N 1
ATOM 855 C CA . LEU A 1 113 ? -2.636 -1.888 10.388 1.00 94.56 113 LEU A CA 1
ATOM 856 C C . LEU A 1 113 ? -1.612 -2.685 9.588 1.00 94.56 113 LEU A C 1
ATOM 858 O O . LEU A 1 113 ? -0.920 -3.549 10.132 1.00 94.56 113 LEU A O 1
ATOM 862 N N . VAL A 1 114 ? -1.517 -2.380 8.301 1.00 93.19 114 VAL A N 1
ATOM 863 C CA . VAL A 1 114 ? -0.628 -3.051 7.360 1.00 93.19 114 VAL A CA 1
ATOM 864 C C . VAL A 1 114 ? 0.249 -2.011 6.674 1.00 93.19 114 VAL A C 1
ATOM 866 O O . VAL A 1 114 ? -0.285 -1.110 6.023 1.00 93.19 114 VAL A O 1
ATOM 869 N N . PRO A 1 115 ? 1.583 -2.126 6.747 1.00 91.69 115 PRO A N 1
ATOM 870 C CA . PRO A 1 115 ? 2.468 -1.265 5.983 1.00 91.69 115 PRO A CA 1
ATOM 871 C C . PRO A 1 115 ? 2.329 -1.572 4.496 1.00 91.69 115 PRO A C 1
ATOM 873 O O . PRO A 1 115 ? 2.737 -2.624 4.008 1.00 91.69 115 PRO A O 1
ATOM 876 N N . PHE A 1 116 ? 1.816 -0.608 3.746 1.00 92.31 116 PHE A N 1
ATOM 877 C CA . PHE A 1 116 ? 1.753 -0.662 2.293 1.00 92.31 116 PHE A CA 1
ATOM 878 C C . PHE A 1 116 ? 2.984 0.029 1.690 1.00 92.31 116 PHE A C 1
ATOM 880 O O . PHE A 1 116 ? 2.910 0.983 0.919 1.00 92.31 116 PHE A O 1
ATOM 887 N N . MET A 1 117 ? 4.153 -0.454 2.110 1.00 90.12 117 MET A N 1
ATOM 888 C CA . MET A 1 117 ? 5.483 0.003 1.709 1.00 90.12 117 MET A CA 1
ATOM 889 C C . MET A 1 117 ? 6.352 -1.221 1.424 1.00 90.12 117 MET A C 1
ATOM 891 O O . MET A 1 117 ? 6.132 -2.285 1.999 1.00 90.12 117 MET A O 1
ATOM 895 N N . LEU A 1 118 ? 7.351 -1.101 0.542 1.00 89.88 118 LEU A N 1
ATOM 896 C CA . LEU A 1 118 ? 8.177 -2.257 0.164 1.00 89.88 118 LEU A CA 1
ATOM 897 C C . LEU A 1 118 ? 8.957 -2.847 1.340 1.00 89.88 118 LEU A C 1
ATOM 899 O O . LEU A 1 118 ? 9.088 -4.063 1.425 1.00 89.88 118 LEU A O 1
ATOM 903 N N . VAL A 1 119 ? 9.445 -1.997 2.240 1.00 87.00 119 VAL A N 1
ATOM 904 C CA . VAL A 1 119 ? 10.153 -2.404 3.453 1.00 87.00 119 VAL A CA 1
ATOM 905 C C . VAL A 1 119 ? 9.441 -1.782 4.645 1.00 87.00 119 VAL A C 1
ATOM 907 O O . VAL A 1 119 ? 9.179 -0.578 4.642 1.00 87.00 119 VAL A O 1
ATOM 910 N N . ALA A 1 120 ? 9.171 -2.581 5.675 1.00 79.81 120 ALA A N 1
ATOM 911 C CA . ALA A 1 120 ? 8.727 -2.087 6.975 1.00 79.81 120 ALA A CA 1
ATOM 912 C C . ALA A 1 120 ? 9.927 -1.484 7.733 1.00 79.81 120 ALA A C 1
ATOM 914 O O . ALA A 1 120 ? 10.532 -2.110 8.601 1.00 79.81 120 ALA A O 1
ATOM 915 N N . GLY A 1 121 ? 10.347 -0.293 7.297 1.00 73.31 121 GLY A N 1
ATOM 916 C CA . GLY A 1 121 ? 11.515 0.421 7.814 1.00 73.31 121 GLY A CA 1
ATOM 917 C C . GLY A 1 121 ? 11.226 1.256 9.065 1.00 73.31 121 GLY A C 1
ATOM 918 O O . GLY A 1 121 ? 10.268 1.015 9.790 1.00 73.31 121 GLY A O 1
ATOM 919 N N . ILE A 1 122 ? 12.054 2.276 9.302 1.00 67.56 122 ILE A N 1
ATOM 920 C CA . ILE A 1 122 ? 11.951 3.160 10.477 1.00 67.56 122 ILE A CA 1
ATOM 921 C C . ILE A 1 122 ? 10.578 3.853 10.540 1.00 67.56 122 ILE A C 1
ATOM 923 O O . ILE A 1 122 ? 9.951 3.821 11.591 1.00 67.56 122 ILE A O 1
ATOM 927 N N . HIS A 1 123 ? 10.052 4.328 9.404 1.00 66.62 123 HIS A N 1
ATOM 928 C CA . HIS A 1 123 ? 8.698 4.897 9.298 1.00 66.62 123 HIS A CA 1
ATOM 929 C C . HIS A 1 123 ? 7.595 3.955 9.801 1.00 66.62 123 HIS A C 1
ATOM 931 O O . HIS A 1 123 ? 6.637 4.377 10.431 1.00 66.62 123 HIS A O 1
ATOM 937 N N . PHE A 1 124 ? 7.730 2.640 9.604 1.00 70.75 124 PHE A N 1
ATOM 938 C CA . PHE A 1 124 ? 6.773 1.696 10.181 1.00 70.75 124 PHE A CA 1
ATOM 939 C C . PHE A 1 124 ? 6.848 1.669 11.718 1.00 70.75 124 PHE A C 1
ATOM 941 O O . PHE A 1 124 ? 5.828 1.567 12.397 1.00 70.75 124 PHE A O 1
ATOM 948 N N . GLN A 1 125 ? 8.049 1.752 12.287 1.00 71.31 125 GLN A N 1
ATOM 949 C CA . GLN A 1 125 ? 8.219 1.716 13.738 1.00 71.31 125 GLN A CA 1
ATOM 950 C C . GLN A 1 125 ? 7.779 3.021 14.402 1.00 71.31 125 GLN A C 1
ATOM 952 O O . GLN A 1 125 ? 7.121 2.969 15.438 1.00 71.31 125 GLN A O 1
ATOM 957 N N . GLU A 1 126 ? 8.126 4.158 13.806 1.00 69.81 126 GLU A N 1
ATOM 958 C CA . GLU A 1 126 ? 7.843 5.489 14.345 1.00 69.81 126 GLU A CA 1
ATOM 959 C C . GLU A 1 126 ? 6.388 5.903 14.074 1.00 69.81 126 GLU A C 1
ATOM 961 O O . GLU A 1 126 ? 5.672 6.242 15.010 1.00 69.81 126 GLU A O 1
ATOM 966 N N . ASP A 1 127 ? 5.889 5.763 12.844 1.00 74.12 127 ASP A N 1
ATOM 967 C CA . ASP A 1 127 ? 4.580 6.323 12.481 1.00 74.12 127 ASP A CA 1
ATOM 968 C C . ASP A 1 127 ? 3.422 5.359 12.786 1.00 74.12 127 ASP A C 1
ATOM 970 O O . ASP A 1 127 ? 2.335 5.777 13.192 1.00 74.12 127 ASP A O 1
ATOM 974 N N . LEU A 1 128 ? 3.628 4.046 12.612 1.00 73.88 128 LEU A N 1
ATOM 975 C CA . LEU A 1 128 ? 2.557 3.063 12.830 1.00 73.88 128 LEU A CA 1
ATOM 976 C C . LEU A 1 128 ? 2.534 2.494 14.248 1.00 73.88 128 LEU A C 1
ATOM 978 O O . LEU A 1 128 ? 1.456 2.205 14.769 1.00 73.88 128 LEU A O 1
ATOM 982 N N . CYS A 1 129 ? 3.706 2.280 14.849 1.00 70.12 129 CYS A N 1
ATOM 983 C CA . CYS A 1 129 ? 3.835 1.457 16.053 1.00 70.12 129 CYS A CA 1
ATOM 984 C C . CYS A 1 129 ? 4.215 2.227 17.317 1.00 70.12 129 CYS A C 1
ATOM 986 O O . CYS A 1 129 ? 4.176 1.620 18.392 1.00 70.12 129 CYS A O 1
ATOM 988 N N . ALA A 1 130 ? 4.622 3.494 17.213 1.00 74.00 130 ALA A N 1
ATOM 989 C CA . ALA A 1 130 ? 5.089 4.237 18.373 1.00 74.00 130 ALA A CA 1
ATOM 990 C C . ALA A 1 130 ? 3.972 4.420 19.404 1.00 74.00 130 ALA A C 1
ATOM 992 O O . ALA A 1 130 ? 2.796 4.531 19.066 1.00 74.00 130 ALA A O 1
ATOM 993 N N . ASP A 1 131 ? 4.355 4.502 20.674 1.00 70.81 131 ASP A N 1
ATOM 994 C CA . ASP A 1 131 ? 3.442 4.879 21.758 1.00 70.81 131 ASP A CA 1
ATOM 995 C C . ASP A 1 131 ? 3.317 6.418 21.884 1.00 70.81 131 ASP A C 1
ATOM 997 O O . ASP A 1 131 ? 2.857 6.931 22.903 1.00 70.81 131 ASP A O 1
ATOM 1001 N N . GLU A 1 132 ? 3.767 7.169 20.870 1.00 75.25 132 GLU A N 1
ATOM 1002 C CA . GLU A 1 132 ? 3.576 8.619 20.771 1.00 75.25 132 GLU A CA 1
ATOM 1003 C C . GLU A 1 132 ? 2.117 8.946 20.417 1.00 75.25 132 GLU A C 1
ATOM 1005 O O . GLU A 1 132 ? 1.445 8.153 19.757 1.00 75.25 132 GLU A O 1
ATOM 1010 N N . GLU A 1 133 ? 1.613 10.099 20.873 1.00 71.00 133 GLU A N 1
ATOM 1011 C CA . GLU A 1 133 ? 0.183 10.456 20.784 1.00 71.00 133 GLU A CA 1
ATOM 1012 C C . GLU A 1 133 ? -0.345 10.503 19.340 1.00 71.00 133 GLU A C 1
ATOM 1014 O O . GLU A 1 133 ? -1.509 10.172 19.115 1.00 71.00 133 GLU A O 1
ATOM 1019 N N . ASP A 1 134 ? 0.523 10.817 18.376 1.00 79.75 134 ASP A N 1
ATOM 1020 C CA . ASP A 1 134 ? 0.155 11.025 16.971 1.00 79.75 134 ASP A CA 1
ATOM 1021 C C . ASP A 1 134 ? 0.395 9.787 16.080 1.00 79.75 134 ASP A C 1
ATOM 1023 O O . ASP A 1 134 ? 0.224 9.850 14.863 1.00 79.75 134 ASP A O 1
ATOM 1027 N N . SER A 1 135 ? 0.779 8.638 16.653 1.00 87.94 135 SER A N 1
A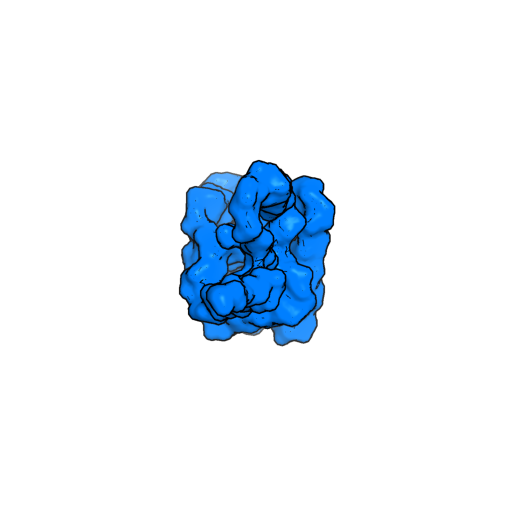TOM 1028 C CA . SER A 1 135 ? 0.953 7.406 15.871 1.00 87.94 135 SER A CA 1
ATOM 1029 C C . SER A 1 135 ? -0.391 6.818 15.429 1.00 87.94 135 SER A C 1
ATOM 1031 O O . SER A 1 135 ? -1.413 6.956 16.108 1.00 87.94 135 SER A O 1
ATOM 1033 N N . TRP A 1 136 ? -0.397 6.061 14.326 1.00 93.19 136 TRP A N 1
ATOM 1034 C CA . TRP A 1 136 ? -1.612 5.387 13.845 1.00 93.19 136 TRP A CA 1
ATOM 1035 C C . TRP A 1 136 ? -2.248 4.496 14.916 1.00 93.19 136 TRP A C 1
ATOM 1037 O O . TRP A 1 136 ? -3.469 4.498 15.093 1.00 93.19 136 TRP A O 1
ATOM 1047 N N . LYS A 1 137 ? -1.423 3.733 15.640 1.00 92.25 137 LYS A N 1
ATOM 1048 C CA . LYS A 1 137 ? -1.879 2.882 16.741 1.00 92.25 137 LYS A CA 1
ATOM 1049 C C . LYS A 1 137 ? -2.552 3.719 17.831 1.00 92.25 137 LYS A C 1
ATOM 1051 O O . LYS A 1 137 ? -3.675 3.394 18.216 1.00 92.25 137 LYS A O 1
ATOM 1056 N N . SER A 1 138 ? -1.907 4.791 18.289 1.00 92.56 138 SER A N 1
ATOM 1057 C CA . SER A 1 138 ? -2.430 5.658 19.350 1.00 92.56 138 SER A CA 1
ATOM 1058 C C . SER A 1 138 ? -3.753 6.314 18.956 1.00 92.56 138 SER A C 1
ATOM 1060 O O . SER A 1 138 ? -4.690 6.325 19.755 1.00 92.56 138 SER A O 1
ATOM 1062 N N . LEU A 1 139 ? -3.881 6.783 17.710 1.00 94.81 139 LEU A N 1
ATOM 1063 C CA . LEU A 1 139 ? -5.114 7.389 17.201 1.00 94.81 139 LEU A CA 1
ATOM 1064 C C . LEU A 1 139 ? -6.291 6.398 17.195 1.00 94.81 139 LEU A C 1
ATOM 1066 O O . LEU A 1 139 ? -7.398 6.740 17.620 1.00 94.81 139 LEU A O 1
ATOM 1070 N N . PHE A 1 140 ? -6.062 5.152 16.772 1.00 96.12 140 PHE A N 1
ATOM 1071 C CA . PHE A 1 140 ? -7.090 4.108 16.815 1.00 96.12 140 PHE A CA 1
ATOM 1072 C C . PHE A 1 140 ? -7.452 3.691 18.245 1.00 96.12 140 PHE A C 1
ATOM 1074 O O . PHE A 1 140 ? -8.637 3.567 18.569 1.00 96.12 140 PHE A O 1
ATOM 1081 N N . GLU A 1 141 ? -6.457 3.515 19.117 1.00 94.81 141 GLU A N 1
ATOM 1082 C CA . GLU A 1 141 ? -6.683 3.165 20.522 1.00 94.81 141 GLU A CA 1
ATOM 1083 C C . GLU A 1 141 ? -7.454 4.275 21.258 1.00 94.81 141 GLU A C 1
ATOM 1085 O O . GLU A 1 141 ? -8.390 3.983 22.009 1.00 94.81 141 GLU A O 1
ATOM 1090 N N . ALA A 1 142 ? -7.148 5.549 20.984 1.00 94.88 142 ALA A N 1
ATOM 1091 C CA . ALA A 1 142 ? -7.877 6.704 21.510 1.00 94.88 142 ALA A CA 1
ATOM 1092 C C . ALA A 1 142 ? -9.339 6.753 21.031 1.00 94.88 142 ALA A C 1
ATOM 1094 O O . ALA A 1 142 ? -10.223 7.193 21.771 1.00 94.88 142 ALA A O 1
ATOM 1095 N N . ALA A 1 143 ? -9.615 6.249 19.825 1.00 95.62 143 ALA A N 1
ATOM 1096 C CA . ALA A 1 143 ? -10.965 6.076 19.297 1.00 95.62 143 ALA A CA 1
ATOM 1097 C C . ALA A 1 143 ? -11.688 4.820 19.837 1.00 95.62 143 ALA A C 1
ATOM 1099 O O . ALA A 1 143 ? -12.844 4.574 19.488 1.00 95.62 143 ALA A O 1
ATOM 1100 N N . GLY A 1 144 ? -11.043 4.032 20.705 1.00 95.88 144 GLY A N 1
ATOM 1101 C CA . GLY A 1 144 ? -11.609 2.816 21.294 1.00 95.88 144 GLY A CA 1
ATOM 1102 C C . GLY A 1 144 ? -11.575 1.593 20.371 1.00 95.88 144 GLY A C 1
ATOM 1103 O O . GLY A 1 144 ? -12.309 0.633 20.614 1.00 95.88 144 GLY A O 1
ATOM 1104 N N . VAL A 1 145 ? -10.742 1.617 19.327 1.00 96.75 145 VAL A N 1
ATOM 1105 C CA . VAL A 1 145 ? -10.565 0.523 18.364 1.00 96.75 145 VAL A CA 1
ATOM 1106 C C . VAL A 1 145 ? -9.350 -0.317 18.764 1.00 96.75 145 VAL A C 1
ATOM 1108 O O . VAL A 1 145 ? -8.284 0.211 19.065 1.00 96.75 145 VAL A O 1
ATOM 1111 N N . GLN A 1 146 ? -9.493 -1.643 18.772 1.00 95.88 146 GLN A N 1
ATOM 1112 C CA . GLN A 1 146 ? -8.381 -2.553 19.066 1.00 95.88 146 GLN A CA 1
ATOM 1113 C C . GLN A 1 146 ? -7.438 -2.663 17.869 1.00 95.88 146 GLN A C 1
ATOM 1115 O O . GLN A 1 146 ? -7.892 -2.966 16.768 1.00 95.88 146 GLN A O 1
ATOM 1120 N N . VAL A 1 147 ? -6.134 -2.506 18.094 1.00 95.12 147 VAL A N 1
ATOM 1121 C CA . VAL A 1 147 ? -5.130 -2.505 17.023 1.00 95.12 147 VAL A CA 1
ATOM 1122 C C . VAL A 1 147 ? -4.341 -3.814 16.991 1.00 95.12 147 VAL A C 1
ATOM 1124 O O . VAL A 1 147 ? -3.810 -4.277 18.002 1.00 95.12 147 VAL A O 1
ATOM 1127 N N . ARG A 1 148 ? -4.226 -4.395 15.797 1.00 94.00 148 ARG A N 1
ATOM 1128 C CA . ARG A 1 148 ? -3.261 -5.433 15.424 1.00 94.00 148 ARG A CA 1
ATOM 1129 C C . ARG A 1 148 ? -2.298 -4.857 14.389 1.00 94.00 148 ARG A C 1
ATOM 1131 O O . ARG A 1 148 ? -2.709 -4.099 13.519 1.00 94.00 148 ARG A O 1
ATOM 1138 N N . LEU A 1 149 ? -1.027 -5.233 14.472 1.00 91.06 149 LEU A N 1
ATOM 1139 C CA . LEU A 1 149 ? 0.014 -4.784 13.549 1.00 91.06 149 LEU A CA 1
ATOM 1140 C C . LEU A 1 149 ? 0.473 -5.961 12.679 1.00 91.06 149 LEU A C 1
ATOM 1142 O O . LEU A 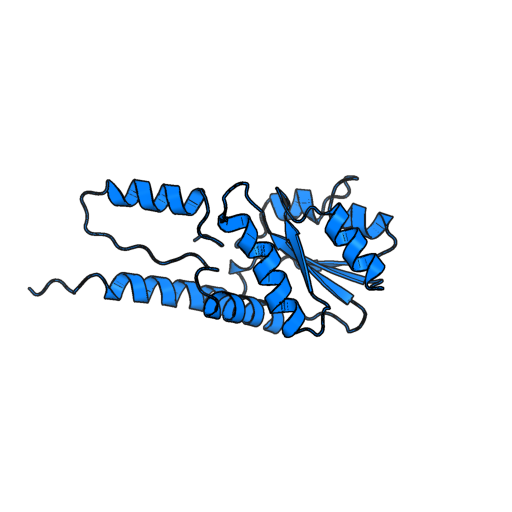1 149 ? 0.768 -7.037 13.204 1.00 91.06 149 LEU A O 1
ATOM 1146 N N . GLU A 1 150 ? 0.541 -5.755 11.366 1.00 90.75 150 GLU A N 1
ATOM 1147 C CA . GLU A 1 150 ? 1.343 -6.575 10.454 1.00 90.75 150 GLU A CA 1
ATOM 1148 C C . GLU A 1 150 ? 2.716 -5.916 10.297 1.00 90.75 150 GLU A C 1
ATOM 1150 O O . GLU A 1 150 ? 2.810 -4.710 10.099 1.00 90.75 150 GLU A O 1
ATOM 1155 N N . TYR A 1 151 ? 3.780 -6.706 10.419 1.00 86.62 151 TYR A N 1
ATOM 1156 C CA . TYR A 1 151 ? 5.158 -6.207 10.467 1.00 86.62 151 TYR A CA 1
ATOM 1157 C C . TYR A 1 151 ? 5.900 -6.400 9.147 1.00 86.62 151 TYR A C 1
ATOM 1159 O O . TYR A 1 151 ? 6.963 -5.815 8.958 1.00 86.62 151 TYR A O 1
ATOM 1167 N N . ARG A 1 152 ? 5.373 -7.234 8.247 1.00 89.00 152 ARG A N 1
ATOM 1168 C CA . ARG A 1 152 ? 5.995 -7.513 6.953 1.00 89.00 152 ARG A CA 1
ATOM 1169 C C . ARG A 1 152 ? 5.737 -6.376 5.980 1.00 89.00 152 ARG A C 1
ATOM 1171 O O . ARG A 1 152 ? 4.592 -5.978 5.780 1.00 89.00 152 ARG A O 1
ATOM 1178 N N . GLY A 1 153 ? 6.794 -5.900 5.327 1.00 90.44 153 GLY A N 1
ATOM 1179 C CA . GLY A 1 153 ? 6.644 -5.022 4.168 1.00 90.44 153 GLY A CA 1
ATOM 1180 C C . GLY A 1 153 ? 6.105 -5.782 2.953 1.00 90.44 153 GLY A C 1
ATOM 1181 O O . GLY A 1 153 ? 6.239 -7.001 2.850 1.00 90.44 153 GLY A O 1
ATOM 1182 N N . MET A 1 154 ? 5.571 -5.052 1.973 1.00 93.25 154 MET A N 1
ATOM 1183 C CA . MET A 1 154 ? 5.084 -5.630 0.714 1.00 93.25 154 MET A CA 1
ATOM 1184 C C . MET A 1 154 ? 6.168 -6.457 0.006 1.00 93.25 154 MET A C 1
ATOM 1186 O O . MET A 1 154 ? 5.875 -7.500 -0.562 1.00 93.25 154 MET A O 1
ATOM 1190 N N . GLY A 1 155 ? 7.437 -6.042 0.070 1.00 92.75 155 GLY A N 1
ATOM 1191 C CA . GLY A 1 155 ? 8.547 -6.755 -0.567 1.00 92.75 155 GLY A CA 1
ATOM 1192 C C . GLY A 1 155 ? 8.847 -8.139 0.022 1.00 92.75 155 GLY A C 1
ATOM 1193 O O . GLY A 1 155 ? 9.570 -8.909 -0.604 1.00 92.75 155 GLY A O 1
ATOM 1194 N N . GLU A 1 156 ? 8.304 -8.467 1.197 1.00 92.19 156 GLU A N 1
ATOM 1195 C CA . GLU A 1 156 ? 8.432 -9.790 1.823 1.00 92.19 156 GLU A CA 1
ATOM 1196 C C . GLU A 1 156 ? 7.317 -10.757 1.401 1.00 92.19 156 GLU A C 1
ATOM 1198 O O . GLU A 1 156 ? 7.405 -11.958 1.660 1.00 92.19 156 GLU A O 1
ATOM 1203 N N . LEU A 1 157 ? 6.266 -10.251 0.751 1.00 93.25 157 LEU A N 1
ATOM 1204 C CA . LEU A 1 157 ? 5.137 -11.057 0.309 1.00 93.25 157 LEU A CA 1
ATOM 1205 C C . LEU A 1 157 ? 5.505 -11.794 -0.990 1.00 93.25 157 LEU A C 1
ATOM 1207 O O . LEU A 1 157 ? 5.920 -11.142 -1.954 1.00 93.25 157 LEU A O 1
ATOM 1211 N N . PRO A 1 158 ? 5.322 -13.128 -1.072 1.00 89.81 158 PRO A N 1
ATOM 1212 C CA . PRO A 1 158 ? 5.805 -13.922 -2.203 1.00 89.81 158 PRO A CA 1
ATOM 1213 C C . PRO A 1 158 ? 5.373 -13.402 -3.583 1.00 89.81 158 PRO A C 1
ATOM 1215 O O . PRO A 1 158 ? 6.193 -13.341 -4.493 1.00 89.81 158 PRO A O 1
ATOM 1218 N N . GLY A 1 159 ? 4.117 -12.961 -3.729 1.00 93.25 159 GLY A N 1
ATOM 1219 C CA . GLY A 1 159 ? 3.579 -12.494 -5.014 1.00 93.25 159 GLY A CA 1
ATOM 1220 C C . GLY A 1 159 ? 4.073 -11.115 -5.471 1.00 93.25 159 GLY A C 1
ATOM 1221 O O . GLY A 1 159 ? 3.868 -10.749 -6.624 1.00 93.25 159 GLY A O 1
ATOM 1222 N N . ILE A 1 160 ? 4.729 -10.338 -4.605 1.00 96.12 160 ILE A N 1
ATOM 1223 C CA . ILE A 1 160 ? 5.198 -8.985 -4.945 1.00 96.12 160 ILE A CA 1
ATOM 1224 C C . ILE A 1 160 ? 6.482 -9.026 -5.772 1.00 96.12 160 ILE A C 1
ATOM 1226 O O . ILE A 1 160 ? 6.660 -8.217 -6.685 1.00 96.12 160 ILE A O 1
ATOM 1230 N N . GLY A 1 161 ? 7.357 -10.000 -5.507 1.00 95.50 161 GLY A N 1
ATOM 1231 C CA . GLY A 1 161 ? 8.545 -10.231 -6.329 1.00 95.50 161 GLY A CA 1
ATOM 1232 C C . GLY A 1 161 ? 8.190 -10.565 -7.780 1.00 95.50 161 GLY A C 1
ATOM 1233 O O . GLY A 1 161 ? 8.829 -10.050 -8.696 1.00 95.50 161 GLY A O 1
ATOM 1234 N N . ASP A 1 162 ? 7.132 -11.354 -7.986 1.00 95.75 162 ASP A N 1
ATOM 1235 C CA . ASP A 1 162 ? 6.687 -11.785 -9.314 1.00 95.75 162 ASP A CA 1
ATOM 1236 C C . ASP A 1 162 ? 6.254 -10.606 -10.201 1.00 95.75 162 ASP A C 1
ATOM 1238 O O . ASP A 1 162 ? 6.580 -10.587 -11.390 1.00 95.75 162 ASP A O 1
ATOM 1242 N N . ILE A 1 163 ? 5.594 -9.592 -9.625 1.00 97.19 163 ILE A N 1
ATOM 1243 C CA . ILE A 1 163 ? 5.191 -8.368 -10.342 1.00 97.19 163 ILE A CA 1
ATOM 1244 C C . ILE A 1 163 ? 6.436 -7.619 -10.831 1.00 97.19 163 ILE A C 1
ATOM 1246 O O . ILE A 1 163 ? 6.562 -7.311 -12.016 1.00 97.19 163 ILE A O 1
ATOM 1250 N N . PHE A 1 164 ? 7.419 -7.401 -9.951 1.00 97.31 164 PHE A N 1
ATOM 1251 C CA . PHE A 1 164 ? 8.668 -6.751 -10.352 1.00 97.31 164 PHE A CA 1
ATOM 1252 C C . PHE A 1 164 ? 9.444 -7.560 -11.391 1.00 97.31 164 PHE A C 1
ATOM 1254 O O . PHE A 1 164 ? 10.006 -6.976 -12.316 1.00 97.31 164 PHE A O 1
ATOM 1261 N N . CYS A 1 165 ? 9.482 -8.888 -11.268 1.00 96.94 165 CYS A N 1
ATOM 1262 C CA . CYS A 1 165 ? 10.100 -9.748 -12.273 1.00 96.94 165 CYS A CA 1
ATOM 1263 C C . CYS A 1 165 ? 9.411 -9.617 -13.637 1.00 96.94 165 CYS A C 1
ATOM 1265 O O . CYS A 1 165 ? 10.116 -9.538 -14.644 1.00 96.94 165 CYS A O 1
ATOM 1267 N N . CYS A 1 166 ? 8.076 -9.528 -13.679 1.00 96.81 166 CYS A N 1
ATOM 1268 C CA . CYS A 1 166 ? 7.339 -9.269 -14.918 1.00 96.81 166 CYS A CA 1
ATOM 1269 C C . CYS A 1 166 ? 7.713 -7.911 -15.518 1.00 96.81 166 CYS A C 1
ATOM 1271 O O . CYS A 1 166 ? 8.148 -7.866 -16.664 1.00 96.81 166 CYS A O 1
ATOM 1273 N N . HIS A 1 167 ? 7.673 -6.829 -14.737 1.00 97.50 167 HIS A N 1
ATOM 1274 C CA . HIS A 1 167 ? 8.038 -5.492 -15.226 1.00 97.50 167 HIS A CA 1
ATOM 1275 C C . HIS A 1 167 ? 9.492 -5.404 -15.712 1.00 97.50 167 HIS A C 1
ATOM 1277 O O . HIS A 1 167 ? 9.801 -4.687 -16.665 1.00 97.50 167 HIS A O 1
ATOM 1283 N N . ILE A 1 168 ? 10.414 -6.128 -15.068 1.00 96.06 168 ILE A N 1
ATOM 1284 C CA . ILE A 1 168 ? 11.806 -6.230 -15.525 1.00 96.06 168 ILE A CA 1
ATOM 1285 C C . ILE A 1 168 ? 11.873 -6.972 -16.862 1.00 96.06 168 ILE A C 1
ATOM 1287 O O . ILE A 1 168 ? 12.573 -6.514 -17.763 1.00 96.06 168 ILE A O 1
ATOM 1291 N N . GLN A 1 169 ? 11.161 -8.093 -17.006 1.00 95.75 169 GLN A N 1
ATOM 1292 C CA . GLN A 1 169 ? 11.136 -8.852 -18.255 1.00 95.75 169 GLN A CA 1
ATOM 1293 C C . GLN A 1 169 ? 10.548 -8.022 -19.401 1.00 95.75 169 GLN A C 1
ATOM 1295 O O . GLN A 1 169 ? 11.157 -7.941 -20.464 1.00 95.75 169 GLN A O 1
ATOM 1300 N N . GLU A 1 170 ? 9.433 -7.331 -19.167 1.00 95.12 170 GLU A N 1
ATOM 1301 C CA . GLU A 1 170 ? 8.822 -6.433 -20.149 1.00 95.12 170 GLU A CA 1
ATOM 1302 C C . GLU A 1 170 ? 9.790 -5.335 -20.586 1.00 95.12 170 GLU A C 1
ATOM 1304 O O . GLU A 1 170 ? 9.918 -5.061 -21.777 1.00 95.12 170 GLU A O 1
ATOM 1309 N N . ALA A 1 171 ? 10.535 -4.742 -19.648 1.00 94.12 171 ALA A N 1
ATOM 1310 C CA . ALA A 1 171 ? 11.560 -3.759 -19.974 1.00 94.12 171 ALA A CA 1
ATOM 1311 C C . ALA A 1 171 ? 12.705 -4.356 -20.811 1.00 94.12 171 ALA A C 1
ATOM 1313 O O . ALA A 1 171 ? 13.225 -3.676 -21.704 1.00 94.12 171 ALA A O 1
ATOM 1314 N N . LEU A 1 172 ? 13.121 -5.598 -20.544 1.00 92.38 172 LEU A N 1
ATOM 1315 C CA . LEU A 1 172 ? 14.146 -6.290 -21.332 1.00 92.38 172 LEU A CA 1
ATOM 1316 C C . LEU A 1 172 ? 13.670 -6.558 -22.763 1.00 92.38 172 LEU A C 1
ATOM 1318 O O . LEU A 1 172 ? 14.436 -6.326 -23.695 1.00 92.38 172 LEU A O 1
ATOM 1322 N N . ASP A 1 173 ? 12.406 -6.934 -22.949 1.00 91.94 173 ASP A N 1
ATOM 1323 C CA . ASP A 1 173 ? 11.832 -7.251 -24.263 1.00 91.94 173 ASP A CA 1
ATOM 1324 C C . ASP A 1 173 ? 11.818 -6.038 -25.223 1.00 91.94 173 ASP A C 1
ATOM 1326 O O . ASP A 1 173 ? 11.823 -6.197 -26.447 1.00 91.94 173 ASP A O 1
ATOM 1330 N N . VAL A 1 174 ? 11.866 -4.804 -24.697 1.00 87.31 174 VAL A N 1
ATOM 1331 C CA . VAL A 1 174 ? 11.980 -3.567 -25.503 1.00 87.31 174 VAL A CA 1
ATOM 1332 C C . VAL A 1 174 ? 13.414 -3.312 -26.000 1.00 87.31 174 VAL A C 1
ATOM 1334 O O . VAL A 1 174 ? 13.640 -2.489 -26.897 1.00 87.31 174 VAL A O 1
ATOM 1337 N N . ILE A 1 175 ? 14.416 -4.001 -25.448 1.00 77.56 175 ILE A N 1
ATOM 1338 C CA . ILE A 1 175 ? 15.798 -3.980 -25.932 1.00 77.56 175 ILE A CA 1
ATOM 1339 C C . ILE A 1 175 ? 16.000 -5.238 -26.794 1.00 77.56 175 ILE A C 1
ATOM 1341 O O . ILE A 1 175 ? 16.242 -6.304 -26.244 1.00 77.56 175 ILE A O 1
ATOM 1345 N N . PRO A 1 176 ? 15.961 -5.155 -28.142 1.00 63.72 176 PRO A N 1
ATOM 1346 C CA . PRO A 1 176 ? 16.303 -6.286 -28.990 1.00 63.72 176 PRO A CA 1
ATOM 1347 C C . PRO A 1 176 ? 17.701 -6.779 -28.643 1.00 63.72 176 PRO A C 1
ATOM 1349 O O . PRO A 1 176 ? 18.620 -5.958 -28.496 1.00 63.72 176 PRO A O 1
ATOM 1352 N N . ASP A 1 177 ? 17.855 -8.101 -28.583 1.00 65.31 177 ASP A N 1
ATOM 1353 C CA . ASP A 1 177 ? 19.157 -8.743 -28.478 1.00 65.31 177 ASP A CA 1
ATOM 1354 C C . ASP A 1 177 ? 20.107 -8.150 -29.520 1.00 65.31 177 ASP A C 1
ATOM 1356 O O . ASP A 1 177 ? 19.724 -7.857 -30.661 1.00 65.31 177 ASP A O 1
ATOM 1360 N N . ARG A 1 178 ? 21.369 -7.943 -29.128 1.00 58.31 178 ARG A N 1
ATOM 1361 C CA . ARG A 1 178 ? 22.410 -7.624 -30.105 1.00 58.31 178 ARG A CA 1
ATOM 1362 C C . ARG A 1 178 ? 22.461 -8.785 -31.092 1.00 58.31 178 ARG A C 1
ATOM 1364 O O . ARG A 1 178 ? 22.962 -9.851 -30.756 1.00 58.31 178 ARG A O 1
ATOM 1371 N N . VAL A 1 179 ? 21.937 -8.567 -32.294 1.00 53.34 179 VAL A N 1
ATOM 1372 C CA . VAL A 1 179 ? 22.224 -9.428 -33.438 1.00 53.34 179 VAL A CA 1
ATOM 1373 C C . VAL A 1 179 ? 23.725 -9.275 -33.690 1.00 53.34 179 VAL A C 1
ATOM 1375 O O . VAL A 1 179 ? 24.160 -8.208 -34.128 1.00 53.34 179 VAL A O 1
ATOM 1378 N N . GLU A 1 180 ? 24.504 -10.279 -33.278 1.00 45.09 180 GLU A N 1
ATOM 1379 C CA . GLU A 1 180 ? 25.933 -10.401 -33.601 1.00 45.09 180 GLU A CA 1
ATOM 1380 C C . GLU A 1 180 ? 26.159 -10.559 -35.109 1.00 45.09 180 GLU A C 1
ATOM 1382 O O . GLU A 1 180 ? 25.357 -11.260 -35.773 1.00 45.09 180 GLU A O 1
#

pLDDT: mean 90.09, std 8.86, range [45.09, 97.5]

Sequence (180 aa):
LHLVCGHEFDRLVDEVKNCCLRTSIGLPLLDSPDDYLAGLKALLDEVHAAEDEALVLVGHGTDHAIWAAYPALESMARKHLHGQVFVGTVEGCPEAEVVVQDVVWAGFSRVCLVPFMLVAGIHFQEDLCADEEDSWKSLFEAAGVQVRLEYRGMGELPGIGDIFCCHIQEALDVIPDRVE

Radius of gyration: 17.86 Å; chains: 1; bounding box: 45×30×55 Å

Foldseek 3Di:
DAQACFPVVVVVVVVVVPDPDDFFDFHHQPDDPVSLVLLLVLCCVPDPADPLEAEEEEEQADPGPCSVVQVVSQVVNCVVVVHRYHYAYPDDPPDLLVRLVVCVVVPHQEYEYEYAALALDPCVCPAAPDPDCRHSCNSNVVVNHHYHYDRGYSNVRPSSVVSRVVSVVVRVVVPDDPPD